Protein AF-A0A8B6EF47-F1 (afdb_monomer_lite)

Organism: Mytilus galloprovincialis (NCBI:txid29158)

Structure (mmCIF, N/CA/C/O backbone):
data_AF-A0A8B6EF47-F1
#
_entry.id   AF-A0A8B6EF47-F1
#
loop_
_atom_site.group_PDB
_atom_site.id
_atom_site.type_symbol
_atom_site.label_atom_id
_atom_site.label_alt_id
_atom_site.label_comp_id
_atom_site.label_asym_id
_atom_site.label_entity_id
_atom_site.label_seq_id
_atom_site.pdbx_PDB_ins_code
_atom_site.Cartn_x
_atom_site.Cartn_y
_atom_site.Cartn_z
_atom_site.occupancy
_atom_site.B_iso_or_equiv
_atom_site.auth_seq_id
_atom_site.auth_comp_id
_atom_site.auth_asym_id
_atom_site.auth_atom_id
_atom_site.pdbx_PDB_model_num
ATOM 1 N N . MET A 1 1 ? -10.667 -0.499 -63.579 1.00 58.28 1 MET A N 1
ATOM 2 C CA . MET A 1 1 ? -10.851 0.670 -62.681 1.00 58.28 1 MET A CA 1
ATOM 3 C C . MET A 1 1 ? -11.687 0.378 -61.430 1.00 58.28 1 MET A C 1
ATOM 5 O O . MET A 1 1 ? -11.423 1.005 -60.415 1.00 58.28 1 MET A O 1
ATOM 9 N N . ASN A 1 2 ? -12.623 -0.583 -61.436 1.00 59.12 2 ASN A N 1
ATOM 10 C CA . ASN A 1 2 ? -13.471 -0.860 -60.260 1.00 59.12 2 ASN A CA 1
ATOM 11 C C . ASN A 1 2 ? -12.765 -1.626 -59.128 1.00 59.12 2 ASN A C 1
ATOM 13 O O . ASN A 1 2 ? -12.944 -1.279 -57.970 1.00 59.12 2 ASN A O 1
ATOM 17 N N . GLN A 1 3 ? -11.895 -2.588 -59.450 1.00 54.12 3 GLN A N 1
ATOM 18 C CA . GLN A 1 3 ? -11.183 -3.403 -58.452 1.00 54.12 3 GLN A CA 1
ATOM 19 C C . GLN A 1 3 ? -10.301 -2.561 -57.510 1.00 54.12 3 GLN A C 1
ATOM 21 O O . GLN A 1 3 ? -10.392 -2.674 -56.294 1.00 54.12 3 GLN A O 1
ATOM 26 N N . VAL A 1 4 ? -9.535 -1.606 -58.052 1.00 60.84 4 VAL A N 1
ATOM 27 C CA . VAL A 1 4 ? -8.685 -0.691 -57.261 1.00 60.84 4 VAL A CA 1
ATOM 28 C C . VAL A 1 4 ? -9.509 0.196 -56.313 1.00 60.84 4 VAL A C 1
ATOM 30 O O . VAL A 1 4 ? -9.025 0.581 -55.254 1.00 60.84 4 VAL A O 1
ATOM 33 N N . ARG A 1 5 ? -10.760 0.520 -56.664 1.00 62.00 5 ARG A N 1
ATOM 34 C CA . ARG A 1 5 ? -11.654 1.342 -55.833 1.00 62.00 5 ARG A CA 1
ATOM 35 C C . ARG A 1 5 ? -12.260 0.539 -54.676 1.00 62.00 5 ARG A C 1
ATOM 37 O O . ARG A 1 5 ? -12.404 1.093 -53.594 1.00 62.00 5 ARG A O 1
ATOM 44 N N . VAL A 1 6 ? -12.537 -0.749 -54.895 1.00 61.66 6 VAL A N 1
ATOM 45 C CA . VAL A 1 6 ? -13.037 -1.690 -53.875 1.00 61.66 6 VAL A CA 1
ATOM 46 C C . VAL A 1 6 ? -11.946 -2.008 -52.851 1.00 61.66 6 VAL A C 1
ATOM 48 O O . VAL A 1 6 ? -12.174 -1.815 -51.661 1.00 61.66 6 VAL A O 1
ATOM 51 N N . TYR A 1 7 ? -10.722 -2.335 -53.289 1.00 61.25 7 TYR A N 1
ATOM 52 C CA . TYR A 1 7 ? -9.601 -2.578 -52.366 1.00 61.25 7 TYR A CA 1
ATOM 53 C C . TYR A 1 7 ? -9.265 -1.357 -51.500 1.00 61.25 7 TYR A C 1
ATOM 55 O O . TYR A 1 7 ? -8.892 -1.502 -50.341 1.00 61.25 7 TYR A O 1
ATOM 63 N N . ARG A 1 8 ? -9.435 -0.138 -52.031 1.00 67.12 8 ARG A N 1
ATOM 64 C CA . ARG A 1 8 ? -9.245 1.105 -51.264 1.00 67.12 8 ARG A CA 1
ATOM 65 C C . ARG A 1 8 ? -10.337 1.331 -50.222 1.00 67.12 8 ARG A C 1
ATOM 67 O O . ARG A 1 8 ? -10.039 1.919 -49.194 1.00 67.12 8 ARG A O 1
ATOM 74 N N . PHE A 1 9 ? -11.563 0.875 -50.472 1.00 65.25 9 PHE A N 1
ATOM 75 C CA . PHE A 1 9 ? -12.676 0.988 -49.529 1.00 65.25 9 PHE A CA 1
ATOM 76 C C . PHE A 1 9 ? -12.580 -0.068 -48.420 1.00 65.25 9 PHE A C 1
ATOM 78 O O . PHE A 1 9 ? -12.726 0.263 -47.248 1.00 65.25 9 PHE A O 1
ATOM 85 N N . GLU A 1 10 ? -12.247 -1.314 -48.766 1.00 69.25 10 GLU A N 1
ATOM 86 C CA . GLU A 1 10 ? -12.076 -2.394 -47.785 1.00 69.25 10 GLU A CA 1
ATOM 87 C C . GLU A 1 10 ? -10.856 -2.185 -46.886 1.00 69.25 10 GLU A C 1
ATOM 89 O O . GLU A 1 10 ? -10.949 -2.376 -45.675 1.00 69.25 10 GLU A O 1
ATOM 94 N N . LEU A 1 11 ? -9.741 -1.689 -47.438 1.00 67.38 11 LEU A N 1
ATOM 95 C CA . LEU A 1 11 ? -8.577 -1.309 -46.637 1.00 67.38 11 LEU A CA 1
ATOM 96 C C . LEU A 1 11 ? -8.917 -0.174 -45.654 1.00 67.38 11 LEU A C 1
ATOM 98 O O . LEU A 1 11 ? -8.439 -0.177 -44.523 1.00 67.38 11 LEU A O 1
ATOM 102 N N . PHE A 1 12 ? -9.774 0.772 -46.051 1.00 72.00 12 PHE A N 1
ATOM 103 C CA . PHE A 1 12 ? -10.209 1.878 -45.192 1.00 72.00 12 PHE A CA 1
ATOM 104 C C . PHE A 1 12 ? -11.129 1.404 -44.055 1.00 72.00 12 PHE A C 1
ATOM 106 O O . PHE A 1 12 ? -10.955 1.828 -42.916 1.00 72.00 12 PHE A O 1
ATOM 113 N N . ILE A 1 13 ? -12.057 0.479 -44.338 1.00 74.31 13 ILE A N 1
ATOM 114 C CA . ILE A 1 13 ? -12.919 -0.174 -43.334 1.00 74.31 13 ILE A CA 1
ATOM 115 C C . ILE A 1 13 ? -12.071 -0.991 -42.346 1.00 74.31 13 ILE A C 1
ATOM 117 O O . ILE A 1 13 ? -12.286 -0.911 -41.138 1.00 74.31 13 ILE A O 1
ATOM 121 N N . PHE A 1 14 ? -11.071 -1.731 -42.837 1.00 72.19 14 PHE A N 1
ATOM 122 C CA . PHE A 1 14 ? -10.171 -2.523 -41.996 1.00 72.19 14 PHE A CA 1
ATOM 123 C C . PHE A 1 14 ? -9.320 -1.629 -41.076 1.00 72.19 14 PHE A C 1
ATOM 125 O O . PHE A 1 14 ? -9.250 -1.875 -39.873 1.00 72.19 14 PHE A O 1
ATOM 132 N N . ILE A 1 15 ? -8.758 -0.530 -41.594 1.00 69.50 15 ILE A N 1
ATOM 133 C CA . ILE A 1 15 ? -8.001 0.447 -40.790 1.00 69.50 15 ILE A CA 1
ATOM 134 C C . ILE A 1 15 ? -8.900 1.145 -39.752 1.00 69.50 15 ILE A C 1
ATOM 136 O O . ILE A 1 15 ? -8.491 1.285 -38.600 1.00 69.50 15 ILE A O 1
ATOM 140 N N . LEU A 1 16 ? -10.137 1.515 -40.108 1.00 68.94 16 LEU A N 1
ATOM 141 C CA . LEU A 1 16 ? -11.116 2.068 -39.159 1.00 68.94 16 LEU A CA 1
ATOM 142 C C . LEU A 1 16 ? -11.488 1.064 -38.057 1.00 68.94 16 LEU A C 1
ATOM 144 O O . LEU A 1 16 ? -11.603 1.452 -36.897 1.00 68.94 16 LEU A O 1
ATOM 148 N N . SER A 1 17 ? -11.619 -0.225 -38.389 1.00 66.75 17 SER A N 1
ATOM 149 C CA . SER A 1 17 ? -11.928 -1.274 -37.405 1.00 66.75 17 SER A CA 1
ATOM 150 C C . SER A 1 17 ? -10.793 -1.515 -36.403 1.00 66.75 17 SER A C 1
ATOM 152 O O . SER A 1 17 ? -11.060 -1.769 -35.232 1.00 66.75 17 SER A O 1
ATOM 154 N N . LEU A 1 18 ? -9.533 -1.356 -36.825 1.00 63.66 18 LEU A N 1
ATOM 155 C CA . LEU A 1 18 ? -8.364 -1.454 -35.944 1.00 63.66 18 LEU A CA 1
ATOM 156 C C . LEU A 1 18 ? -8.231 -0.244 -35.005 1.00 63.66 18 LEU A C 1
ATOM 158 O O . LEU A 1 18 ? -7.679 -0.374 -33.916 1.00 63.66 18 LEU A O 1
ATOM 162 N N . TRP A 1 19 ? -8.757 0.919 -35.397 1.00 58.53 19 TRP A N 1
ATOM 163 C CA . TRP A 1 19 ? -8.726 2.147 -34.594 1.00 58.53 19 TRP A CA 1
ATOM 164 C C . TRP A 1 19 ? -9.715 2.139 -33.421 1.00 58.53 19 TRP A C 1
ATOM 166 O O . TRP A 1 19 ? -9.454 2.761 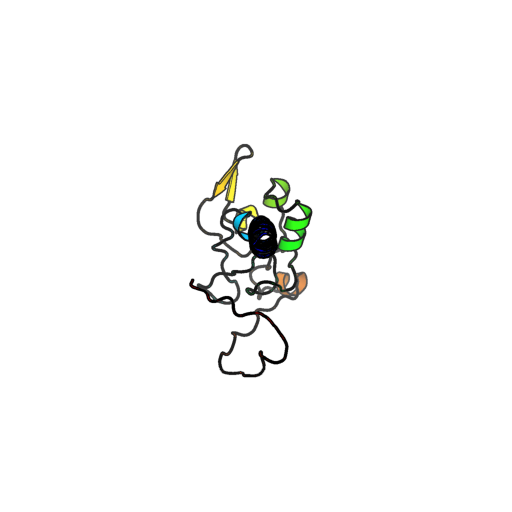-32.397 1.00 58.53 19 TRP A O 1
ATOM 176 N N . ILE A 1 20 ? -10.824 1.403 -33.533 1.00 58.03 20 ILE A N 1
ATOM 177 C CA . ILE A 1 20 ? -11.860 1.347 -32.487 1.00 58.03 20 ILE A CA 1
ATOM 178 C C . ILE A 1 20 ? -11.398 0.529 -31.264 1.00 58.03 20 ILE A C 1
ATOM 180 O O . ILE A 1 20 ? -11.906 0.724 -30.166 1.00 58.03 20 ILE A O 1
ATOM 184 N N . VAL A 1 21 ? -10.395 -0.348 -31.405 1.00 55.59 21 VAL A N 1
ATOM 185 C CA . VAL A 1 21 ? -9.994 -1.291 -30.340 1.00 55.59 21 VAL A CA 1
ATOM 186 C C . VAL A 1 21 ? -8.937 -0.736 -29.373 1.00 55.59 21 VAL A C 1
ATOM 188 O O . VAL A 1 21 ? -8.469 -1.457 -28.493 1.00 55.59 21 VAL A O 1
ATOM 191 N N . SER A 1 22 ? -8.557 0.543 -29.468 1.00 57.03 22 SER A N 1
ATOM 192 C CA . SER A 1 22 ? -7.668 1.172 -28.480 1.00 57.03 22 SER A CA 1
ATOM 193 C C . SER A 1 22 ? -8.428 1.625 -27.225 1.00 57.03 22 SER A C 1
ATOM 195 O O . SER A 1 22 ? -8.290 2.764 -26.778 1.00 57.03 22 SER A O 1
ATOM 197 N N . GLU A 1 23 ? -9.241 0.751 -26.633 1.00 51.81 23 GLU A N 1
ATOM 198 C CA . GLU A 1 23 ? -9.768 0.978 -25.288 1.00 51.81 23 GLU A CA 1
ATOM 199 C C . GLU A 1 23 ? -8.656 0.680 -24.276 1.00 51.81 23 GLU A C 1
ATOM 201 O O . GLU A 1 23 ? -8.420 -0.449 -23.845 1.00 51.81 23 GLU A O 1
ATOM 206 N N . CYS A 1 24 ? -7.895 1.719 -23.939 1.00 54.91 24 CYS A N 1
ATOM 207 C CA . CYS A 1 24 ? -6.859 1.649 -22.920 1.00 54.91 24 CYS A CA 1
ATOM 208 C C . CYS A 1 24 ? -7.513 1.349 -21.561 1.00 54.91 24 CYS A C 1
ATOM 210 O O . CYS A 1 24 ? -8.234 2.183 -21.011 1.00 54.91 24 CYS A O 1
ATOM 212 N N . PHE A 1 25 ? -7.273 0.156 -21.008 1.00 56.56 25 PHE A N 1
ATOM 213 C CA . PHE A 1 25 ? -7.739 -0.199 -19.668 1.00 56.56 25 PHE A CA 1
ATOM 214 C C . PHE A 1 25 ? -7.240 0.843 -18.651 1.00 56.56 25 PHE A C 1
ATOM 216 O O . PHE A 1 25 ? -6.029 1.078 -18.573 1.00 56.56 25 PHE A O 1
ATOM 223 N N . PRO A 1 26 ? -8.128 1.448 -17.835 1.00 57.16 26 PRO A N 1
ATOM 224 C CA . PRO A 1 26 ? -7.715 2.435 -16.849 1.00 57.16 26 PRO A CA 1
ATOM 225 C C . PRO A 1 26 ? -6.645 1.853 -15.926 1.00 57.16 26 PRO A C 1
ATOM 227 O O . PRO A 1 26 ? -6.812 0.764 -15.369 1.00 57.16 26 PRO A O 1
ATOM 230 N N . ASN A 1 27 ? -5.542 2.582 -15.769 1.00 75.19 27 ASN A N 1
ATOM 231 C CA . ASN A 1 27 ? -4.411 2.154 -14.957 1.00 75.19 27 ASN A CA 1
ATOM 232 C C . ASN A 1 27 ? -4.875 1.915 -13.509 1.00 75.19 27 ASN A C 1
ATOM 234 O O . ASN A 1 27 ? -5.521 2.775 -12.924 1.00 75.19 27 ASN A O 1
ATOM 238 N N . PHE A 1 28 ? -4.531 0.773 -12.908 1.00 83.38 28 PHE A N 1
ATOM 239 C CA . PHE A 1 28 ? -4.929 0.407 -11.538 1.00 83.38 28 PHE A CA 1
ATOM 240 C C . PHE A 1 28 ? -4.744 1.565 -10.535 1.00 83.38 28 PHE A C 1
ATOM 242 O O . PHE A 1 28 ? -5.662 1.895 -9.790 1.00 83.38 28 PHE A O 1
ATOM 249 N N . LYS A 1 29 ? -3.597 2.257 -10.597 1.00 86.12 29 LYS A N 1
ATOM 250 C CA . LYS A 1 29 ? -3.280 3.393 -9.717 1.00 86.12 29 LYS A CA 1
ATOM 251 C C . LYS A 1 29 ? -4.154 4.635 -9.929 1.00 86.12 29 LYS A C 1
ATOM 253 O O . LYS A 1 29 ? -4.315 5.402 -8.995 1.00 86.12 29 LYS A O 1
ATOM 258 N N . SER A 1 30 ? -4.727 4.843 -11.121 1.00 88.69 30 SER A N 1
ATOM 259 C CA . SER A 1 30 ? -5.586 6.010 -11.396 1.00 88.69 30 SER A CA 1
ATOM 260 C C . SER A 1 30 ? -6.989 5.864 -10.810 1.00 88.69 30 SER A C 1
ATOM 262 O O . SER A 1 30 ? -7.742 6.829 -10.783 1.00 88.69 30 SER A O 1
ATOM 264 N N . ARG A 1 31 ? -7.354 4.656 -10.368 1.00 91.69 31 ARG A N 1
ATOM 265 C CA . ARG A 1 31 ? -8.610 4.382 -9.658 1.00 91.69 31 ARG A CA 1
ATOM 266 C C . ARG A 1 31 ? -8.472 4.508 -8.142 1.00 91.69 31 ARG A C 1
ATOM 268 O O . ARG A 1 31 ? -9.451 4.312 -7.427 1.00 91.69 31 ARG A O 1
ATOM 275 N N . LEU A 1 32 ? -7.261 4.784 -7.662 1.00 94.31 32 LEU A N 1
ATOM 276 C CA . LEU A 1 32 ? -6.953 4.931 -6.251 1.00 94.31 32 LEU A CA 1
ATOM 277 C C . LEU A 1 32 ? -6.694 6.409 -5.944 1.00 94.31 32 LEU A C 1
ATOM 279 O O . LEU A 1 32 ? -5.897 7.039 -6.645 1.00 94.31 32 LEU A O 1
ATOM 283 N N . PRO A 1 33 ? -7.309 6.969 -4.894 1.00 94.50 33 PRO A N 1
ATOM 284 C CA . PRO A 1 33 ? -6.911 8.278 -4.391 1.00 94.50 33 PRO A CA 1
ATOM 285 C C . PRO A 1 33 ? -5.431 8.250 -3.981 1.00 94.50 33 PRO A C 1
ATOM 287 O O . PRO A 1 33 ? -4.983 7.311 -3.325 1.00 94.50 33 PRO A O 1
ATOM 290 N N . ASN A 1 34 ? -4.665 9.258 -4.409 1.00 94.19 34 ASN A N 1
ATOM 291 C CA . ASN A 1 34 ? -3.216 9.376 -4.186 1.00 94.19 34 ASN A CA 1
ATOM 292 C C . ASN A 1 34 ? -2.355 8.172 -4.648 1.00 94.19 34 ASN A C 1
ATOM 294 O O . ASN A 1 34 ? -1.194 8.042 -4.252 1.00 94.19 34 ASN A O 1
ATOM 298 N N . GLY A 1 35 ? -2.884 7.291 -5.507 1.00 91.25 35 GLY A N 1
ATOM 299 C CA . GLY A 1 35 ? -2.215 6.050 -5.919 1.00 91.25 35 GLY A CA 1
ATOM 300 C C . GLY A 1 35 ? -0.936 6.225 -6.752 1.00 91.25 35 GLY A C 1
ATOM 301 O O . GLY A 1 35 ? -0.237 5.250 -7.026 1.00 91.25 35 GLY A O 1
ATOM 302 N N . ASP A 1 36 ? -0.620 7.439 -7.203 1.00 90.38 36 ASP A N 1
ATOM 303 C CA . ASP A 1 36 ? 0.531 7.757 -8.050 1.00 90.38 36 ASP A CA 1
ATOM 304 C C . ASP A 1 36 ? 1.809 8.117 -7.275 1.00 90.38 36 ASP A C 1
ATOM 306 O O . ASP A 1 36 ? 2.884 8.119 -7.879 1.00 90.38 36 ASP A O 1
ATOM 310 N N . LYS A 1 37 ? 1.707 8.370 -5.963 1.00 92.50 37 LYS A N 1
ATOM 311 C CA . LYS A 1 37 ? 2.807 8.848 -5.099 1.00 92.50 37 LYS A CA 1
ATOM 312 C C . LYS A 1 37 ? 3.098 7.927 -3.912 1.00 92.50 37 LYS A C 1
ATOM 314 O O . LYS A 1 37 ? 3.550 8.384 -2.867 1.00 92.50 37 LYS A O 1
ATOM 319 N N . ILE A 1 38 ? 2.816 6.635 -4.060 1.00 95.94 38 ILE A N 1
ATOM 320 C CA . ILE A 1 38 ? 3.022 5.639 -3.002 1.00 95.94 38 ILE A CA 1
ATOM 321 C C . ILE A 1 38 ? 4.515 5.553 -2.664 1.00 95.94 38 ILE A C 1
ATOM 323 O O . ILE A 1 38 ? 5.306 5.288 -3.575 1.00 95.94 38 ILE A O 1
ATOM 327 N N . PRO A 1 39 ? 4.925 5.770 -1.404 1.00 96.38 39 PRO A N 1
ATOM 328 C CA . PRO A 1 39 ? 6.324 5.672 -1.015 1.00 96.38 39 PRO A CA 1
ATOM 329 C C . PRO A 1 39 ? 6.842 4.242 -1.197 1.00 96.38 39 PRO A C 1
ATOM 331 O O . PRO A 1 39 ? 6.118 3.263 -1.026 1.00 96.38 39 PRO A O 1
ATOM 334 N N . ASN A 1 40 ? 8.113 4.118 -1.569 1.00 95.50 40 ASN A N 1
ATOM 335 C CA . ASN A 1 40 ? 8.803 2.839 -1.634 1.00 95.50 40 ASN A CA 1
ATOM 336 C C . ASN A 1 40 ? 9.390 2.501 -0.247 1.00 95.50 40 ASN A C 1
ATOM 338 O O . ASN A 1 40 ? 10.339 3.171 0.171 1.00 95.50 40 ASN A O 1
ATOM 342 N N . PRO A 1 41 ? 8.906 1.449 0.441 1.00 95.31 41 PRO A N 1
ATOM 343 C CA . PRO A 1 41 ? 9.380 1.096 1.783 1.00 95.31 41 PRO A CA 1
ATOM 344 C C . PRO A 1 41 ? 10.817 0.551 1.800 1.00 95.31 41 PRO A C 1
ATOM 346 O O . PRO A 1 41 ? 11.444 0.448 2.852 1.00 95.31 41 PRO A O 1
ATOM 349 N N . CYS A 1 42 ? 11.355 0.192 0.634 1.00 93.38 42 CYS A N 1
ATOM 350 C CA . CYS A 1 42 ? 12.683 -0.394 0.479 1.00 93.38 42 CYS A CA 1
ATOM 351 C C . CYS A 1 42 ? 13.755 0.616 0.074 1.00 93.38 42 CYS A C 1
ATOM 353 O O . CYS A 1 42 ? 14.938 0.382 0.317 1.00 93.38 42 CYS A O 1
ATOM 355 N N . VAL A 1 43 ? 13.360 1.716 -0.570 1.00 91.38 43 VAL A N 1
ATOM 356 C CA . VAL A 1 43 ? 14.284 2.745 -1.053 1.00 91.38 43 VAL A CA 1
ATOM 357 C C . VAL A 1 43 ? 13.713 4.123 -0.709 1.00 91.38 43 VAL A C 1
ATOM 359 O O . VAL A 1 43 ? 12.844 4.619 -1.433 1.00 91.38 43 VAL A O 1
ATOM 362 N N . PRO A 1 44 ? 14.191 4.757 0.378 1.00 90.19 44 PRO A N 1
ATOM 363 C CA . PRO A 1 44 ? 13.720 6.072 0.794 1.00 90.19 44 PRO A CA 1
ATOM 364 C C . PRO A 1 44 ? 13.786 7.102 -0.339 1.00 90.19 44 PRO A C 1
ATOM 366 O O . PRO A 1 44 ? 14.773 7.182 -1.070 1.00 90.19 44 PRO A O 1
ATOM 369 N N . GLY A 1 45 ? 12.722 7.892 -0.488 1.00 90.56 45 GLY A N 1
ATOM 370 C CA . GLY A 1 45 ? 12.609 8.919 -1.528 1.00 90.56 45 GLY A CA 1
ATOM 371 C C . GLY A 1 45 ? 12.185 8.409 -2.911 1.00 90.56 45 GLY A C 1
ATOM 372 O O . GLY A 1 45 ? 11.983 9.226 -3.806 1.00 90.56 45 GLY A O 1
ATOM 373 N N . GLN A 1 46 ? 12.009 7.097 -3.105 1.00 93.06 46 GLN A N 1
ATOM 374 C CA . GLN A 1 46 ? 11.458 6.543 -4.347 1.00 93.06 46 GLN A CA 1
ATOM 375 C C . GLN A 1 46 ? 9.957 6.260 -4.248 1.00 93.06 46 GLN A C 1
ATOM 377 O O . GLN A 1 46 ? 9.405 6.092 -3.162 1.00 93.06 46 GLN A O 1
ATOM 382 N N . ILE A 1 47 ? 9.305 6.178 -5.411 1.00 92.50 47 ILE A N 1
ATOM 383 C CA . ILE A 1 47 ? 7.881 5.857 -5.551 1.00 92.50 47 ILE A CA 1
ATOM 384 C C . ILE A 1 47 ? 7.720 4.398 -5.983 1.00 92.50 47 ILE A C 1
ATOM 386 O O . ILE A 1 47 ? 8.439 3.903 -6.854 1.00 92.50 47 ILE A O 1
ATOM 390 N N . TRP A 1 48 ? 6.730 3.715 -5.419 1.00 93.12 48 TRP A N 1
ATOM 391 C CA . TRP A 1 48 ? 6.324 2.381 -5.836 1.00 93.12 48 TRP A CA 1
ATOM 392 C C . TRP A 1 48 ? 5.328 2.449 -7.002 1.00 93.12 48 TRP A C 1
ATOM 394 O O . TRP A 1 48 ? 4.127 2.658 -6.835 1.00 93.12 48 TRP A O 1
ATOM 404 N N . HIS A 1 49 ? 5.818 2.288 -8.231 1.00 88.94 49 HIS A N 1
ATOM 405 C CA . HIS A 1 49 ? 5.015 2.540 -9.438 1.00 88.94 49 HIS A CA 1
ATOM 406 C C . HIS A 1 49 ? 3.950 1.479 -9.762 1.00 88.94 49 HIS A C 1
ATOM 408 O O . HIS A 1 49 ? 3.082 1.724 -10.616 1.00 88.94 49 HIS A O 1
ATOM 414 N N . ALA A 1 50 ? 4.024 0.315 -9.116 1.00 89.88 50 ALA A N 1
ATOM 415 C CA . ALA A 1 50 ? 3.137 -0.826 -9.312 1.00 89.88 50 ALA A CA 1
ATOM 416 C C . ALA A 1 50 ? 2.397 -1.186 -8.012 1.00 89.88 50 ALA A C 1
ATOM 418 O O . ALA A 1 50 ? 2.523 -2.292 -7.494 1.00 89.88 50 ALA A O 1
ATOM 419 N N . ILE A 1 51 ? 1.624 -0.237 -7.472 1.00 93.12 51 ILE A N 1
ATOM 420 C CA . ILE A 1 51 ? 0.714 -0.504 -6.347 1.00 93.12 51 ILE A CA 1
ATOM 421 C C . ILE A 1 51 ? -0.213 -1.690 -6.665 1.00 93.12 51 ILE A C 1
ATOM 423 O O . ILE A 1 51 ? -0.668 -1.849 -7.800 1.00 93.12 51 ILE A O 1
ATOM 427 N N . GLY A 1 52 ? -0.468 -2.530 -5.660 1.00 94.31 52 GLY A N 1
ATOM 428 C CA . GLY A 1 52 ? -1.192 -3.793 -5.818 1.00 94.31 52 GLY A CA 1
ATOM 429 C C . GLY A 1 52 ? -0.310 -4.986 -6.204 1.00 94.31 52 GLY A C 1
ATOM 430 O O . GLY A 1 52 ? -0.842 -6.065 -6.464 1.00 94.31 52 GLY A O 1
ATOM 431 N N . HIS A 1 53 ? 1.014 -4.814 -6.247 1.00 93.81 53 HIS A N 1
ATOM 432 C CA . HIS A 1 53 ? 1.985 -5.858 -6.575 1.00 93.81 53 HIS A CA 1
ATOM 433 C C . HIS A 1 53 ? 3.148 -5.907 -5.577 1.00 93.81 53 HIS A C 1
ATOM 435 O O . HIS A 1 53 ? 3.514 -4.888 -4.994 1.00 93.81 53 HIS A O 1
ATOM 441 N N . TRP A 1 54 ? 3.765 -7.085 -5.433 1.00 92.69 54 TRP A N 1
ATOM 442 C CA . TRP A 1 54 ? 4.923 -7.307 -4.549 1.00 92.69 54 TRP A CA 1
ATOM 443 C C . TRP A 1 54 ? 6.228 -6.679 -5.044 1.00 92.69 54 TRP A C 1
ATOM 445 O O . TRP A 1 54 ? 7.181 -6.564 -4.281 1.00 92.69 54 TRP A O 1
ATOM 455 N N . HIS A 1 55 ? 6.298 -6.264 -6.308 1.00 90.25 55 HIS A N 1
ATOM 456 C CA . HIS A 1 55 ? 7.471 -5.602 -6.871 1.00 90.25 55 HIS A CA 1
ATOM 457 C C . HIS A 1 55 ? 7.088 -4.213 -7.394 1.00 90.25 55 HIS A C 1
ATOM 459 O O . HIS A 1 55 ? 5.998 -4.066 -7.949 1.00 90.25 55 HIS A O 1
ATOM 465 N N . PRO A 1 56 ? 7.985 -3.207 -7.354 1.00 86.31 56 PRO A N 1
ATOM 466 C CA . PRO A 1 56 ? 7.712 -1.878 -7.916 1.00 86.31 56 PRO A CA 1
ATOM 467 C C . PRO A 1 56 ? 7.552 -1.871 -9.449 1.00 86.31 56 PRO A C 1
ATOM 469 O O . PRO A 1 56 ? 7.247 -0.833 -10.038 1.00 86.31 56 PRO A O 1
ATOM 472 N N . VAL A 1 57 ? 7.746 -3.024 -10.102 1.00 81.44 57 VAL A N 1
ATOM 473 C CA . VAL A 1 57 ? 7.618 -3.217 -11.551 1.00 81.44 57 VAL A CA 1
ATOM 474 C C . VAL A 1 57 ? 6.283 -3.896 -11.852 1.00 81.44 57 VAL A C 1
ATOM 476 O O . VAL A 1 57 ? 5.870 -4.838 -11.172 1.00 81.44 57 VAL A O 1
ATOM 479 N N . ARG A 1 58 ? 5.607 -3.401 -12.893 1.00 75.81 58 ARG A N 1
ATOM 480 C CA . ARG A 1 58 ? 4.306 -3.903 -13.356 1.00 75.81 58 ARG A CA 1
ATOM 481 C C . ARG A 1 58 ? 4.396 -5.361 -13.811 1.00 75.81 58 ARG A C 1
ATOM 483 O O . ARG A 1 58 ? 5.447 -5.818 -14.239 1.00 75.81 58 ARG A O 1
ATOM 490 N N . GLY A 1 59 ? 3.263 -6.062 -13.774 1.00 75.31 59 GLY A N 1
ATOM 491 C CA . GLY A 1 59 ? 3.155 -7.431 -14.298 1.00 75.31 59 GLY A CA 1
ATOM 492 C C . GLY A 1 59 ? 3.708 -8.515 -13.372 1.00 75.31 59 GLY A C 1
ATOM 493 O O . GLY A 1 59 ? 3.771 -9.672 -13.769 1.00 75.31 59 GLY A O 1
ATOM 494 N N . THR A 1 60 ? 4.084 -8.158 -12.144 1.00 81.75 60 THR A N 1
ATOM 495 C CA . THR A 1 60 ? 4.481 -9.116 -11.108 1.00 81.75 60 THR A CA 1
ATOM 496 C C . THR A 1 60 ? 3.265 -9.646 -10.344 1.00 81.75 60 THR A C 1
ATOM 498 O O . THR A 1 60 ? 2.124 -9.245 -10.597 1.00 81.75 60 THR A O 1
ATOM 501 N N . GLU A 1 61 ? 3.482 -10.586 -9.428 1.00 91.75 61 GLU A N 1
ATOM 502 C CA . GLU A 1 61 ? 2.418 -11.137 -8.591 1.00 91.75 61 GLU A CA 1
ATOM 503 C C . GLU A 1 61 ? 1.706 -10.038 -7.780 1.00 91.75 61 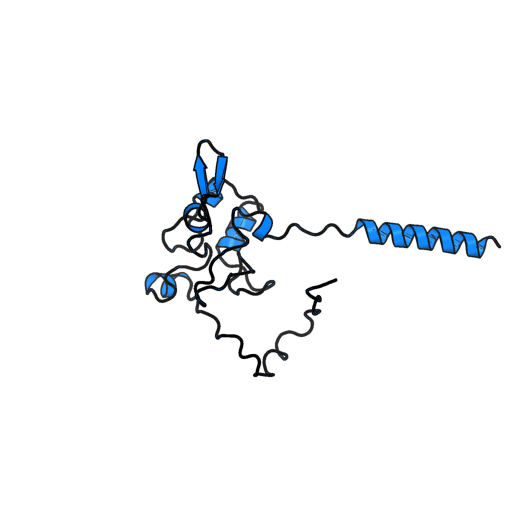GLU A C 1
ATOM 505 O O . GLU A 1 61 ? 2.324 -9.060 -7.343 1.00 91.75 61 GLU A O 1
ATOM 510 N N . ARG A 1 62 ? 0.383 -10.178 -7.617 1.00 93.94 62 ARG A N 1
ATOM 511 C CA . ARG A 1 62 ? -0.415 -9.238 -6.824 1.00 93.94 62 ARG A CA 1
ATOM 512 C C . ARG A 1 62 ? -0.166 -9.461 -5.338 1.00 93.94 62 ARG A C 1
ATOM 514 O O . ARG A 1 62 ? -0.153 -10.601 -4.887 1.00 93.94 62 ARG A O 1
ATOM 521 N N . ASN A 1 63 ? -0.050 -8.372 -4.589 1.00 96.25 63 ASN A N 1
ATOM 522 C CA . ASN A 1 63 ? -0.118 -8.431 -3.133 1.00 96.25 63 ASN A CA 1
ATOM 523 C C . ASN A 1 63 ? -1.579 -8.429 -2.660 1.00 96.25 63 ASN A C 1
ATOM 525 O O . ASN A 1 63 ? -2.509 -8.301 -3.465 1.00 96.25 63 ASN A O 1
ATOM 529 N N . GLN A 1 64 ? -1.778 -8.564 -1.351 1.00 98.25 64 GLN A N 1
ATOM 530 C CA . GLN A 1 64 ? -3.111 -8.672 -0.765 1.00 98.25 64 GLN A CA 1
ATOM 531 C C . GLN A 1 64 ? -3.978 -7.435 -1.063 1.00 98.25 64 GLN A C 1
ATOM 533 O O . GLN A 1 64 ? -5.100 -7.593 -1.532 1.00 98.25 64 GLN A O 1
ATOM 538 N N . PHE A 1 65 ? -3.418 -6.222 -0.997 1.00 98.12 65 PHE A N 1
ATOM 539 C CA . PHE A 1 65 ? -4.090 -4.990 -1.440 1.00 98.12 65 PHE A CA 1
ATOM 540 C C . PHE A 1 65 ? -4.604 -5.058 -2.884 1.00 98.12 65 PHE A C 1
ATOM 542 O O . PHE A 1 65 ? -5.735 -4.672 -3.184 1.00 98.12 65 PHE A O 1
ATOM 549 N N . GLY A 1 66 ? -3.787 -5.573 -3.807 1.00 96.62 66 GLY A N 1
ATOM 550 C CA . GLY A 1 66 ? -4.176 -5.761 -5.203 1.00 96.62 66 GLY A CA 1
ATOM 551 C C . GLY A 1 66 ? -5.321 -6.759 -5.383 1.00 96.62 66 GLY A C 1
ATOM 552 O O . GLY A 1 66 ? -6.180 -6.574 -6.253 1.00 96.62 66 GLY A O 1
ATOM 553 N N . LEU A 1 67 ? -5.340 -7.815 -4.570 1.00 97.50 67 LEU A N 1
ATOM 554 C CA . LEU A 1 67 ? -6.404 -8.819 -4.552 1.00 97.50 67 LEU A CA 1
ATOM 555 C C . LEU A 1 67 ? -7.691 -8.262 -3.940 1.00 97.50 67 LEU A C 1
ATOM 557 O O . LEU A 1 67 ? -8.764 -8.464 -4.508 1.00 97.50 67 LEU A O 1
ATOM 561 N N . ASP A 1 68 ? -7.584 -7.511 -2.850 1.00 98.38 68 ASP A N 1
ATOM 562 C CA . ASP A 1 68 ? -8.708 -6.867 -2.177 1.00 98.38 68 ASP A CA 1
ATOM 563 C C . ASP A 1 68 ? -9.346 -5.790 -3.053 1.00 98.38 68 ASP A C 1
ATOM 565 O O . ASP A 1 68 ? -10.569 -5.753 -3.198 1.00 98.38 68 ASP A O 1
ATOM 569 N N . PHE A 1 69 ? -8.542 -4.995 -3.764 1.00 97.38 69 PHE A N 1
ATOM 570 C CA . PHE A 1 69 ? -9.076 -4.022 -4.714 1.00 97.38 69 PHE A CA 1
ATOM 571 C C . PHE A 1 69 ? -9.793 -4.707 -5.877 1.00 97.38 69 PHE A C 1
ATOM 573 O O . PHE A 1 69 ? -10.857 -4.265 -6.314 1.00 97.38 69 PHE A O 1
ATOM 580 N N . LYS A 1 70 ? -9.250 -5.832 -6.365 1.00 95.56 70 LYS A N 1
ATOM 581 C CA . LYS A 1 70 ? -9.925 -6.661 -7.373 1.00 95.56 70 LYS A CA 1
ATOM 582 C C . LYS A 1 70 ? -11.247 -7.218 -6.834 1.00 95.56 70 LYS A C 1
ATOM 584 O O . LYS A 1 70 ? -12.241 -7.192 -7.556 1.00 95.56 70 LYS A O 1
ATOM 589 N N . LYS A 1 71 ? -11.277 -7.689 -5.585 1.00 97.00 71 LYS A N 1
ATOM 590 C CA . LYS A 1 71 ? -12.485 -8.184 -4.907 1.00 97.00 71 LYS A CA 1
ATOM 591 C C . LYS A 1 71 ? -13.533 -7.081 -4.723 1.00 97.00 71 LYS A C 1
ATOM 593 O O . LYS A 1 71 ? -14.719 -7.353 -4.869 1.00 97.00 71 LYS A O 1
ATOM 598 N N . ALA A 1 72 ? -13.103 -5.840 -4.505 1.00 96.69 72 ALA A N 1
ATOM 599 C CA . ALA A 1 72 ? -13.954 -4.649 -4.474 1.00 96.69 72 ALA A CA 1
ATOM 600 C C . ALA A 1 72 ? -14.415 -4.171 -5.870 1.00 96.69 72 ALA A C 1
ATOM 602 O O . ALA A 1 72 ? -14.964 -3.079 -6.000 1.00 96.69 72 ALA A O 1
ATOM 603 N N . GLY A 1 73 ? -14.177 -4.948 -6.933 1.00 95.06 73 GLY A N 1
ATOM 604 C CA . GLY A 1 73 ? -14.574 -4.590 -8.297 1.00 95.06 73 GLY A CA 1
ATOM 605 C C . GLY A 1 73 ? -13.702 -3.509 -8.939 1.00 95.06 73 GLY A C 1
ATOM 606 O O . GLY A 1 73 ? -14.128 -2.879 -9.903 1.00 95.06 73 GLY A O 1
ATOM 607 N N . LEU A 1 74 ? -12.481 -3.293 -8.432 1.00 94.31 74 LEU A N 1
ATOM 608 C CA . LEU A 1 74 ? -11.579 -2.210 -8.844 1.00 94.31 74 LEU A CA 1
ATOM 609 C C . LEU A 1 74 ? -12.200 -0.818 -8.641 1.00 94.31 74 LEU A C 1
ATOM 611 O O . LEU A 1 74 ? -12.013 0.079 -9.471 1.00 94.31 74 LEU A O 1
ATOM 615 N N . ILE A 1 75 ? -12.958 -0.668 -7.552 1.00 94.25 75 ILE A N 1
ATOM 616 C CA . ILE A 1 75 ? -13.606 0.567 -7.110 1.00 94.25 75 ILE A CA 1
ATOM 617 C C . ILE A 1 75 ? -13.125 0.870 -5.690 1.00 94.25 75 ILE A C 1
ATOM 619 O O . ILE A 1 75 ? -13.094 -0.015 -4.833 1.00 94.25 75 ILE A O 1
ATOM 623 N N . TYR A 1 76 ? -12.757 2.126 -5.427 1.00 96.19 76 TYR A N 1
ATOM 624 C CA . TYR A 1 76 ? -12.371 2.568 -4.087 1.00 96.19 76 TYR A CA 1
ATOM 625 C C . TYR A 1 76 ? -13.625 2.750 -3.221 1.00 96.19 76 TYR A C 1
ATOM 627 O O . TYR A 1 76 ? -14.229 3.818 -3.181 1.00 96.19 76 TYR A O 1
ATOM 635 N N . THR A 1 77 ? -14.078 1.660 -2.604 1.00 97.06 77 THR A N 1
ATOM 636 C CA . THR A 1 77 ? -15.294 1.632 -1.777 1.00 97.06 77 THR A CA 1
ATOM 637 C C . THR A 1 77 ? -15.007 2.021 -0.327 1.00 97.06 77 THR A C 1
ATOM 639 O O . THR A 1 77 ? -13.867 1.965 0.127 1.00 97.06 77 THR A O 1
ATOM 642 N N . VAL A 1 78 ? -16.053 2.355 0.437 1.00 97.62 78 VAL A N 1
ATOM 643 C CA . VAL A 1 78 ? -15.944 2.590 1.891 1.00 97.62 78 VAL A CA 1
ATOM 644 C C . VAL A 1 78 ? -15.408 1.353 2.620 1.00 97.62 78 VAL A C 1
ATOM 646 O O . VAL A 1 78 ? -14.551 1.473 3.487 1.00 97.62 78 VAL A O 1
ATOM 649 N N . ALA A 1 79 ? -15.853 0.154 2.232 1.00 97.88 79 ALA A N 1
ATOM 650 C CA . ALA A 1 79 ? -15.346 -1.088 2.811 1.00 97.88 79 ALA A CA 1
ATOM 651 C C . ALA A 1 79 ? -13.848 -1.279 2.526 1.00 97.88 79 ALA A C 1
ATOM 653 O O . ALA A 1 79 ? -13.092 -1.624 3.426 1.00 97.88 79 ALA A O 1
ATOM 654 N N . PHE A 1 80 ? -13.414 -0.996 1.294 1.00 98.31 80 PHE A N 1
ATOM 655 C CA . PHE A 1 80 ? -12.002 -1.056 0.924 1.00 98.31 80 PHE A CA 1
ATOM 656 C C . PHE A 1 80 ? -11.170 0.013 1.645 1.00 98.31 80 PHE A C 1
ATOM 658 O O . PHE A 1 80 ? -10.052 -0.268 2.049 1.00 98.31 80 PHE A O 1
ATOM 665 N N . HIS A 1 81 ? -11.708 1.217 1.859 1.00 98.25 81 HIS A N 1
ATOM 666 C CA . HIS A 1 81 ? -11.035 2.287 2.601 1.00 98.25 81 HIS A CA 1
ATOM 667 C C . HIS A 1 81 ? -10.662 1.870 4.033 1.00 98.25 81 HIS A C 1
ATOM 669 O O . HIS A 1 81 ? -9.557 2.169 4.473 1.00 98.25 81 HIS A O 1
ATOM 675 N N . TYR A 1 82 ? -11.557 1.169 4.736 1.00 98.38 82 TYR A N 1
ATOM 676 C CA . TYR A 1 82 ? -11.335 0.720 6.118 1.00 98.38 82 TYR A CA 1
ATOM 677 C C . TYR A 1 82 ? -10.632 -0.637 6.238 1.00 98.38 82 TYR A C 1
ATOM 679 O O . TYR A 1 82 ? -10.406 -1.110 7.350 1.00 98.38 82 TYR A O 1
ATOM 687 N N . GLN A 1 83 ? -10.305 -1.288 5.123 1.00 98.56 83 GLN A N 1
ATOM 688 C CA . GLN A 1 83 ? -9.580 -2.550 5.153 1.00 98.56 83 GLN A CA 1
ATOM 689 C C . GLN A 1 83 ? -8.097 -2.299 5.449 1.00 98.56 83 GLN A C 1
ATOM 691 O O . GLN A 1 83 ? -7.503 -1.396 4.872 1.00 98.56 83 GLN A O 1
ATOM 696 N N . ASP A 1 84 ? -7.512 -3.108 6.325 1.00 98.62 84 ASP A N 1
ATOM 697 C CA . ASP A 1 84 ? -6.063 -3.228 6.513 1.00 98.62 84 ASP A CA 1
ATOM 698 C C . ASP A 1 84 ? -5.592 -4.395 5.636 1.00 98.62 84 ASP A C 1
ATOM 700 O O . ASP A 1 84 ? -5.750 -5.566 5.998 1.00 98.62 84 ASP A O 1
ATOM 704 N N . SER A 1 85 ? -5.160 -4.089 4.411 1.00 98.62 85 SER A N 1
ATOM 705 C CA . SER A 1 85 ? -4.892 -5.138 3.416 1.00 98.62 85 SER A CA 1
ATOM 706 C C . SER A 1 85 ? -3.563 -5.842 3.657 1.00 98.62 85 SER A C 1
ATOM 708 O O . SER A 1 85 ? -3.401 -6.994 3.257 1.00 98.62 85 SER A O 1
ATOM 710 N N . ASP A 1 86 ? -2.590 -5.165 4.263 1.00 98.31 86 ASP A N 1
ATOM 711 C CA . ASP A 1 86 ? -1.259 -5.718 4.492 1.00 98.31 86 ASP A CA 1
ATOM 712 C C . ASP A 1 86 ? -1.013 -6.184 5.928 1.00 98.31 86 ASP A C 1
ATOM 714 O O . ASP A 1 86 ? -0.035 -6.900 6.157 1.00 98.31 86 ASP A O 1
ATOM 718 N N . GLY A 1 87 ? -1.946 -5.882 6.833 1.00 98.06 87 GLY A N 1
ATOM 719 C CA . GLY A 1 87 ? -2.025 -6.318 8.221 1.00 98.06 87 GLY A CA 1
ATOM 720 C C . GLY A 1 87 ? -1.047 -5.601 9.148 1.00 98.06 87 GLY A C 1
ATOM 721 O O . GLY A 1 87 ? -0.756 -6.102 10.247 1.00 98.06 87 GLY A O 1
ATOM 722 N N . ASP A 1 88 ? -0.496 -4.457 8.736 1.00 98.19 88 ASP A N 1
ATOM 723 C CA . ASP A 1 88 ? 0.434 -3.677 9.551 1.00 98.19 88 ASP A CA 1
ATOM 724 C C . ASP A 1 88 ? -0.257 -2.903 10.687 1.00 98.19 88 ASP A C 1
ATOM 726 O O . ASP A 1 88 ? 0.398 -2.543 11.673 1.00 98.19 88 ASP A O 1
ATOM 730 N N . GLY A 1 89 ? -1.592 -2.853 10.674 1.00 98.06 89 GLY A N 1
ATOM 731 C CA . GLY A 1 89 ? -2.436 -2.184 11.658 1.00 98.06 89 GLY A CA 1
ATOM 732 C C . GLY A 1 89 ? -2.968 -0.831 11.192 1.00 98.06 89 GLY A C 1
ATOM 733 O O . GLY A 1 89 ? -3.599 -0.146 11.999 1.00 98.06 89 GLY A O 1
ATOM 734 N N . LYS A 1 90 ? -2.712 -0.433 9.943 1.00 98.50 90 LYS A N 1
ATOM 735 C CA . LYS A 1 90 ? -3.266 0.768 9.318 1.00 98.50 90 LYS A CA 1
ATOM 736 C C . LYS A 1 90 ? -4.270 0.388 8.241 1.00 98.50 90 LYS A C 1
ATOM 738 O O . LYS A 1 90 ? -4.149 -0.614 7.553 1.00 98.50 90 LYS A O 1
ATOM 743 N N . THR A 1 91 ? -5.300 1.204 8.095 1.00 98.62 91 THR A N 1
ATOM 744 C CA . THR A 1 91 ? -6.269 1.041 7.011 1.00 98.62 91 THR A CA 1
ATOM 745 C C . THR A 1 91 ? -5.724 1.606 5.702 1.00 98.62 91 THR A C 1
ATOM 747 O O . THR A 1 91 ? -4.997 2.602 5.692 1.00 98.62 91 THR A O 1
ATOM 750 N N . ASN A 1 92 ? -6.189 1.065 4.576 1.00 98.62 92 ASN A N 1
ATOM 751 C CA . ASN A 1 92 ? -5.879 1.563 3.237 1.00 98.62 92 ASN A CA 1
ATOM 752 C C . ASN A 1 92 ? -6.071 3.090 3.130 1.00 98.62 92 ASN A C 1
ATOM 754 O O . ASN A 1 92 ? -5.274 3.782 2.497 1.00 98.62 92 ASN A O 1
ATOM 758 N N . GLY A 1 93 ? -7.126 3.631 3.752 1.00 98.25 93 GLY A N 1
ATOM 759 C CA . GLY A 1 93 ? -7.402 5.066 3.804 1.00 98.25 93 GLY A CA 1
ATOM 760 C C . GLY A 1 93 ? -6.354 5.869 4.570 1.00 98.25 93 GLY A C 1
ATOM 761 O O . GLY A 1 93 ? -5.895 6.901 4.075 1.00 98.25 93 GLY A O 1
ATOM 762 N N . GLU A 1 94 ? -5.932 5.397 5.744 1.00 98.44 94 GLU A N 1
ATOM 763 C CA . GLU A 1 94 ? -4.892 6.056 6.540 1.00 98.44 94 GLU A CA 1
ATOM 764 C C . GLU A 1 94 ? -3.563 6.125 5.789 1.00 98.44 94 GLU A C 1
ATOM 766 O O . GLU A 1 94 ? -2.907 7.173 5.784 1.00 98.44 94 GLU A O 1
ATOM 771 N N . GLU A 1 95 ? -3.199 5.037 5.116 1.00 98.44 95 GLU A N 1
ATOM 772 C CA . GLU A 1 95 ? -1.952 4.901 4.369 1.00 98.44 95 GLU A CA 1
ATOM 773 C C . GLU A 1 95 ? -1.947 5.702 3.073 1.00 98.44 95 GLU A C 1
ATOM 775 O O . GLU A 1 95 ? -0.970 6.383 2.770 1.00 98.44 95 GLU A O 1
ATOM 780 N N . LEU A 1 96 ? -3.061 5.721 2.340 1.00 97.81 96 LEU A N 1
ATOM 781 C CA . LEU A 1 96 ? -3.234 6.576 1.162 1.00 97.81 96 LEU A CA 1
ATOM 782 C C . LEU A 1 96 ? -3.447 8.056 1.524 1.00 97.81 96 LEU A C 1
ATOM 784 O O . LEU A 1 96 ? -3.526 8.903 0.631 1.00 97.81 96 LEU A O 1
ATOM 788 N N . ASN A 1 97 ? -3.512 8.382 2.819 1.00 97.75 97 ASN A N 1
ATOM 789 C CA . ASN A 1 97 ? -3.789 9.715 3.349 1.00 97.75 97 ASN A CA 1
ATOM 790 C C . ASN A 1 97 ? -5.119 10.293 2.838 1.00 97.75 97 ASN A C 1
ATOM 792 O O . ASN A 1 97 ? -5.205 11.424 2.345 1.00 97.75 97 ASN A O 1
ATOM 796 N N . VAL A 1 98 ? -6.161 9.475 2.935 1.00 97.81 98 VAL A N 1
ATOM 797 C CA . VAL A 1 98 ? -7.522 9.778 2.507 1.00 97.81 98 VAL A CA 1
ATOM 798 C C . VAL A 1 98 ? -8.407 9.844 3.736 1.00 97.81 98 VAL A C 1
ATOM 800 O O . VAL A 1 98 ? -8.448 8.907 4.524 1.00 97.81 98 VAL A O 1
ATOM 803 N N . ASN A 1 99 ? -9.144 10.938 3.888 1.00 96.94 99 ASN A N 1
ATOM 804 C CA . ASN A 1 99 ? -10.181 11.075 4.901 1.00 96.94 99 ASN A CA 1
ATOM 805 C C . ASN A 1 99 ? -11.544 10.714 4.291 1.00 96.94 99 ASN A C 1
ATOM 807 O O . ASN A 1 99 ? -11.810 11.043 3.134 1.00 96.94 99 ASN A O 1
ATOM 811 N N . LEU A 1 100 ? -12.395 10.034 5.052 1.00 96.31 100 LEU A N 1
ATOM 812 C CA . LEU A 1 100 ? -13.774 9.742 4.688 1.00 96.31 100 LEU A CA 1
ATOM 813 C C . LEU A 1 100 ? -14.721 10.519 5.609 1.00 96.31 100 LEU A C 1
ATOM 815 O O . LEU A 1 100 ? -14.842 10.202 6.791 1.00 96.31 100 LEU A O 1
ATOM 819 N N . THR A 1 101 ? -15.450 11.480 5.041 1.00 94.62 101 THR A N 1
ATOM 820 C CA . THR A 1 101 ? -16.475 12.256 5.756 1.00 94.62 101 THR A CA 1
ATOM 821 C C . THR A 1 101 ? -17.764 12.226 4.953 1.00 94.62 101 THR A C 1
ATOM 823 O O . THR A 1 101 ? -17.750 12.519 3.761 1.00 94.62 101 THR A O 1
ATOM 826 N N . SER A 1 102 ? -18.888 11.871 5.580 1.00 92.12 102 SER A N 1
ATOM 827 C CA . SER A 1 102 ? -20.211 11.849 4.928 1.00 92.12 102 SER A CA 1
ATOM 828 C C . SER A 1 102 ? -20.235 11.078 3.594 1.00 92.12 102 SER A C 1
ATOM 830 O O . SER A 1 102 ? -20.805 11.544 2.610 1.00 92.12 102 SER A O 1
ATOM 832 N N . ASN A 1 103 ? -19.593 9.902 3.549 1.00 90.06 103 ASN A N 1
ATOM 833 C CA . ASN A 1 103 ? -19.432 9.064 2.347 1.00 90.06 103 ASN A CA 1
ATOM 834 C C . ASN A 1 103 ? -18.668 9.717 1.177 1.00 90.06 103 ASN A C 1
ATOM 836 O O . ASN A 1 103 ? -18.745 9.241 0.045 1.00 90.06 103 ASN A O 1
ATOM 840 N N . GLN A 1 104 ? -17.907 10.779 1.438 1.00 94.81 104 GLN A N 1
ATOM 841 C CA . GLN A 1 104 ? -17.029 11.425 0.468 1.00 94.81 104 GLN A CA 1
ATOM 842 C C . GLN A 1 104 ? -15.563 11.256 0.871 1.00 94.81 104 GLN A C 1
ATOM 844 O O . GLN A 1 104 ? -15.204 11.399 2.041 1.00 94.81 104 GLN A O 1
ATOM 849 N N . PHE A 1 105 ? -14.718 10.954 -0.115 1.00 96.38 105 PHE A N 1
ATOM 850 C CA . PHE A 1 105 ? -13.280 10.793 0.071 1.00 96.38 105 PHE A CA 1
ATOM 851 C C . PHE A 1 105 ? -12.545 12.109 -0.186 1.00 96.38 105 PHE A C 1
ATOM 853 O O . PHE A 1 105 ? -12.695 12.715 -1.247 1.00 96.38 105 PHE A O 1
ATOM 860 N N . PHE A 1 106 ? -11.695 12.505 0.755 1.00 96.44 106 PHE A N 1
ATOM 861 C CA . PHE A 1 106 ? -10.879 13.712 0.696 1.00 96.44 106 PHE A CA 1
ATOM 862 C C . PHE A 1 106 ? -9.400 13.334 0.749 1.00 96.44 106 PHE A C 1
ATOM 864 O O . PHE A 1 106 ? -8.937 12.732 1.715 1.00 96.44 106 PHE A O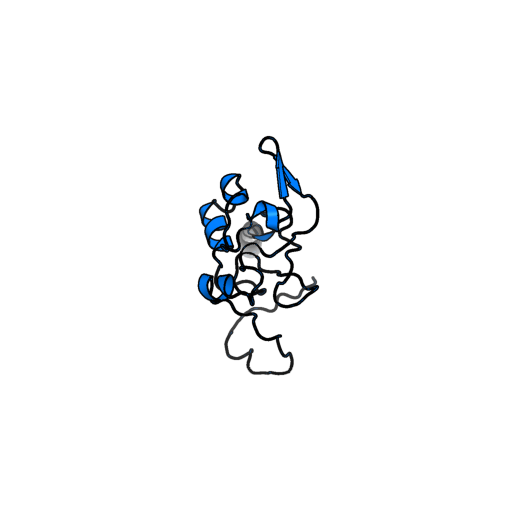 1
ATOM 871 N N . MET A 1 107 ? -8.648 13.675 -0.297 1.00 95.75 107 MET A N 1
ATOM 872 C CA . MET A 1 107 ? -7.197 13.470 -0.352 1.00 95.75 107 MET A CA 1
ATOM 873 C C . MET A 1 107 ? -6.504 14.558 0.479 1.00 95.75 107 MET A C 1
ATOM 875 O O . MET A 1 107 ? -6.585 15.735 0.138 1.00 95.75 107 MET A O 1
ATOM 879 N N . MET A 1 108 ? -5.834 14.177 1.570 1.00 94.31 108 MET A N 1
ATOM 880 C CA . MET A 1 108 ? -5.286 15.118 2.565 1.00 94.31 108 MET A CA 1
ATOM 881 C C . MET A 1 108 ? -3.811 15.484 2.325 1.00 94.31 108 MET A C 1
ATOM 883 O O . MET A 1 108 ? -3.229 16.267 3.074 1.00 94.31 108 MET A O 1
ATOM 887 N N . GLY A 1 109 ? -3.180 14.900 1.306 1.00 94.12 109 GLY A N 1
ATOM 888 C CA . GLY A 1 109 ? -1.765 15.081 0.987 1.00 94.12 109 GLY A CA 1
ATOM 889 C C . GLY A 1 109 ? -1.188 13.847 0.302 1.00 94.12 109 GLY A C 1
ATOM 890 O O . GLY A 1 109 ? -1.926 13.054 -0.273 1.00 94.12 109 GLY A O 1
ATOM 891 N N . ASN A 1 110 ? 0.131 13.669 0.384 1.00 96.00 110 ASN A N 1
ATOM 892 C CA . ASN A 1 110 ? 0.785 12.465 -0.134 1.00 96.00 110 ASN A CA 1
ATOM 893 C C . ASN A 1 110 ? 0.451 11.233 0.733 1.00 96.00 110 ASN A C 1
ATOM 895 O O . ASN A 1 110 ? 0.190 11.408 1.930 1.00 96.00 110 ASN A O 1
ATOM 899 N N . PRO A 1 111 ? 0.497 10.013 0.165 1.00 97.25 111 PRO A N 1
ATOM 900 C CA . PRO A 1 111 ? 0.409 8.770 0.928 1.00 97.25 111 PRO A CA 1
ATOM 901 C C . PRO A 1 111 ? 1.467 8.710 2.037 1.00 97.25 111 PRO A C 1
ATOM 903 O O . PRO A 1 111 ? 2.577 9.221 1.877 1.00 97.25 111 PRO A O 1
ATOM 906 N N . LYS A 1 112 ? 1.110 8.090 3.160 1.00 97.69 112 LYS A N 1
ATOM 907 C CA . LYS A 1 112 ? 1.947 7.942 4.356 1.00 97.69 112 LYS A CA 1
ATOM 908 C C . LYS A 1 112 ? 2.806 6.677 4.324 1.00 97.69 112 LYS A C 1
ATOM 910 O O . LYS A 1 112 ? 3.937 6.725 4.795 1.00 97.69 112 LYS A O 1
ATOM 915 N N . SER A 1 113 ? 2.278 5.580 3.787 1.00 97.75 113 SER A N 1
ATOM 916 C CA . SER A 1 113 ? 2.941 4.270 3.684 1.00 97.75 113 SER A CA 1
ATOM 917 C C . SER A 1 113 ? 2.390 3.483 2.492 1.00 97.75 113 SER A C 1
ATOM 919 O O . SER A 1 113 ? 1.589 4.008 1.708 1.00 97.75 113 SER A O 1
ATOM 921 N N . HIS A 1 114 ? 2.885 2.266 2.289 1.00 97.50 114 HIS A N 1
ATOM 922 C CA . HIS A 1 114 ? 2.491 1.408 1.187 1.00 97.50 114 HIS A CA 1
ATOM 923 C C . HIS A 1 114 ? 1.380 0.426 1.611 1.00 97.50 114 HIS A C 1
ATOM 925 O O . HIS A 1 114 ? 1.705 -0.577 2.231 1.00 97.50 114 HIS A O 1
ATOM 931 N N . PRO A 1 115 ? 0.136 0.534 1.094 1.00 98.06 115 PRO A N 1
ATOM 932 C CA . PRO A 1 115 ? -1.038 -0.170 1.642 1.00 98.06 115 PRO A CA 1
ATOM 933 C C . PRO A 1 115 ? -1.140 -1.674 1.352 1.00 98.06 115 PRO A C 1
ATOM 935 O O . PRO A 1 115 ? -2.190 -2.299 1.439 1.00 98.06 115 PRO A O 1
ATOM 938 N N . GLY A 1 116 ? -0.047 -2.254 0.885 1.00 97.56 116 GLY A N 1
ATOM 939 C CA . GLY A 1 116 ? 0.056 -3.634 0.431 1.00 97.56 116 GLY A CA 1
ATOM 940 C C . GLY A 1 116 ? 1.378 -4.279 0.828 1.00 97.56 116 GLY A C 1
ATOM 941 O O . GLY A 1 116 ? 1.678 -5.359 0.322 1.00 97.56 116 GLY A O 1
ATOM 942 N N . ILE A 1 117 ? 2.182 -3.602 1.652 1.00 98.00 117 ILE A N 1
ATOM 943 C CA . ILE A 1 117 ? 3.483 -4.058 2.135 1.00 98.00 117 ILE A CA 1
ATOM 944 C C . ILE A 1 117 ? 3.532 -3.685 3.609 1.00 98.00 117 ILE A C 1
ATOM 946 O O . ILE A 1 117 ? 3.627 -2.514 3.935 1.00 98.00 117 ILE A O 1
ATOM 950 N N . CYS A 1 118 ? 3.545 -4.684 4.484 1.00 98.31 118 CYS A N 1
ATOM 951 C CA . CYS A 1 118 ? 3.508 -4.450 5.917 1.00 98.31 118 CYS A CA 1
ATOM 952 C C . CYS A 1 118 ? 4.749 -3.668 6.371 1.00 98.31 118 CYS A C 1
ATOM 954 O O . CYS A 1 118 ? 5.888 -4.118 6.169 1.00 98.31 118 CYS A O 1
ATOM 956 N N . GLU A 1 119 ? 4.532 -2.527 7.029 1.00 97.19 119 GLU A N 1
ATOM 957 C CA . GLU A 1 119 ? 5.587 -1.634 7.499 1.00 97.19 119 GLU A CA 1
ATOM 958 C C . GLU A 1 119 ? 5.612 -1.496 9.038 1.00 97.19 119 GLU A C 1
ATOM 960 O O . GLU A 1 119 ? 4.572 -1.420 9.687 1.00 97.19 119 GLU A O 1
ATOM 965 N N . PRO A 1 120 ? 6.801 -1.418 9.674 1.00 96.62 120 PRO A N 1
ATOM 966 C CA . PRO A 1 120 ? 8.133 -1.473 9.073 1.00 96.62 120 PRO A CA 1
ATOM 967 C C . PRO A 1 120 ? 8.489 -2.878 8.572 1.00 96.62 120 PRO A C 1
ATOM 969 O O . PRO A 1 120 ? 8.346 -3.858 9.308 1.00 96.62 120 PRO A O 1
ATOM 972 N N . VAL A 1 121 ? 9.049 -2.964 7.359 1.00 95.88 121 VAL A N 1
ATOM 973 C CA . VAL A 1 121 ? 9.388 -4.237 6.686 1.00 95.88 121 VAL A CA 1
ATOM 974 C C . VAL A 1 121 ? 10.296 -5.129 7.543 1.00 95.88 121 VAL A C 1
ATOM 976 O O . VAL A 1 121 ? 10.159 -6.350 7.556 1.00 95.88 121 VAL A O 1
ATOM 979 N N . ALA A 1 122 ? 11.218 -4.525 8.297 1.00 93.44 122 ALA A N 1
ATOM 980 C CA . ALA A 1 122 ? 12.161 -5.248 9.150 1.00 93.44 122 ALA A CA 1
ATOM 981 C C . ALA A 1 122 ? 11.556 -5.754 10.476 1.00 93.44 122 ALA A C 1
ATOM 983 O O . ALA A 1 122 ? 12.217 -6.511 11.191 1.00 93.44 122 ALA A O 1
ATOM 984 N N . SER A 1 123 ? 10.331 -5.346 10.823 1.00 95.94 123 SER A N 1
ATOM 985 C CA . SER A 1 123 ? 9.692 -5.750 12.076 1.00 95.94 123 SER A CA 1
ATOM 986 C C . SER A 1 123 ? 9.421 -7.255 12.110 1.00 95.94 123 SER A C 1
ATOM 988 O O . SER A 1 123 ? 9.155 -7.895 11.089 1.00 95.94 123 SER A O 1
ATOM 990 N N . GLU A 1 124 ? 9.460 -7.843 13.307 1.00 96.31 124 GLU A N 1
ATOM 991 C CA . GLU A 1 124 ? 9.155 -9.265 13.483 1.00 96.31 124 GLU A CA 1
ATOM 992 C C . GLU A 1 124 ? 7.727 -9.599 13.030 1.00 96.31 124 GLU A C 1
ATOM 994 O O . GLU A 1 124 ? 7.513 -10.622 12.376 1.00 96.31 124 GLU A O 1
ATOM 999 N N . LYS A 1 125 ? 6.776 -8.700 13.319 1.00 96.25 125 LYS A N 1
ATOM 1000 C CA . LYS A 1 125 ? 5.381 -8.789 12.875 1.00 96.25 125 LYS A CA 1
ATOM 1001 C C . LYS A 1 125 ? 5.307 -8.936 11.354 1.00 96.25 125 LYS A C 1
ATOM 1003 O O . LYS A 1 125 ? 4.808 -9.949 10.869 1.00 96.25 125 LYS A O 1
ATOM 1008 N N . CYS A 1 126 ? 5.857 -7.978 10.607 1.00 96.75 126 CYS A N 1
ATOM 1009 C CA . CYS A 1 126 ? 5.748 -7.966 9.148 1.00 96.75 126 CYS A CA 1
ATOM 1010 C C . CYS A 1 126 ? 6.532 -9.102 8.480 1.00 96.75 126 CYS A C 1
ATOM 1012 O O . CYS A 1 126 ? 6.039 -9.723 7.535 1.00 96.75 126 CYS A O 1
ATOM 1014 N N . ARG A 1 127 ? 7.703 -9.466 9.024 1.00 94.75 127 ARG A N 1
ATOM 1015 C CA . ARG A 1 127 ? 8.463 -10.638 8.562 1.00 94.75 127 ARG A CA 1
ATOM 1016 C C . ARG A 1 127 ? 7.672 -11.938 8.669 1.00 94.75 127 ARG A C 1
ATOM 1018 O O . ARG A 1 127 ? 7.808 -12.790 7.795 1.00 94.75 127 ARG A O 1
ATOM 1025 N N . LYS A 1 128 ? 6.899 -12.115 9.742 1.00 95.50 128 LYS A N 1
ATOM 1026 C CA . LYS A 1 128 ? 6.064 -13.308 9.942 1.00 95.50 128 LYS A CA 1
ATOM 1027 C C . LYS A 1 128 ? 4.807 -13.271 9.077 1.00 95.50 128 LYS A C 1
ATOM 1029 O O . LYS A 1 128 ? 4.422 -14.307 8.547 1.00 95.50 128 LYS A O 1
ATOM 1034 N N . LEU A 1 129 ? 4.201 -12.095 8.933 1.00 95.94 129 LEU A N 1
ATOM 1035 C CA . LEU A 1 129 ? 2.909 -11.928 8.278 1.00 95.94 129 LEU A CA 1
ATOM 1036 C C . LEU A 1 129 ? 2.974 -12.129 6.761 1.00 95.94 129 LEU A C 1
ATOM 1038 O O . LEU A 1 129 ? 2.187 -12.891 6.213 1.00 95.94 129 LEU A O 1
ATOM 1042 N N . GLN A 1 130 ? 3.910 -11.458 6.089 1.00 95.25 130 GLN A N 1
ATOM 1043 C CA . GLN A 1 130 ? 3.972 -11.461 4.624 1.00 95.25 130 GLN A CA 1
ATOM 1044 C C . GLN A 1 130 ? 5.182 -12.206 4.069 1.00 95.25 130 GLN A C 1
ATOM 1046 O O . GLN A 1 130 ? 5.213 -12.521 2.885 1.00 95.25 130 GLN A O 1
ATOM 1051 N N . GLN A 1 131 ? 6.212 -12.435 4.894 1.00 90.88 131 GLN A N 1
ATOM 1052 C CA . GLN A 1 131 ? 7.521 -12.949 4.461 1.00 90.88 131 GLN A CA 1
ATOM 1053 C C . GLN A 1 131 ? 8.168 -12.128 3.326 1.00 90.88 131 GLN A C 1
ATOM 1055 O O . GLN A 1 131 ? 9.158 -12.556 2.729 1.00 90.88 131 GLN A O 1
ATOM 1060 N N . PHE A 1 132 ? 7.642 -10.929 3.061 1.00 93.31 132 PHE A N 1
ATOM 1061 C CA . PHE A 1 132 ? 8.147 -9.999 2.069 1.00 93.31 132 PHE A CA 1
ATOM 1062 C C . PHE A 1 132 ? 9.556 -9.535 2.444 1.00 93.31 132 PHE A C 1
ATOM 1064 O O . PHE A 1 132 ? 9.883 -9.315 3.614 1.00 93.31 132 PHE A O 1
ATOM 1071 N N . ARG A 1 133 ? 10.404 -9.381 1.427 1.00 91.12 133 ARG A N 1
ATOM 1072 C CA . ARG A 1 133 ? 11.743 -8.814 1.558 1.00 91.12 133 ARG A CA 1
ATOM 107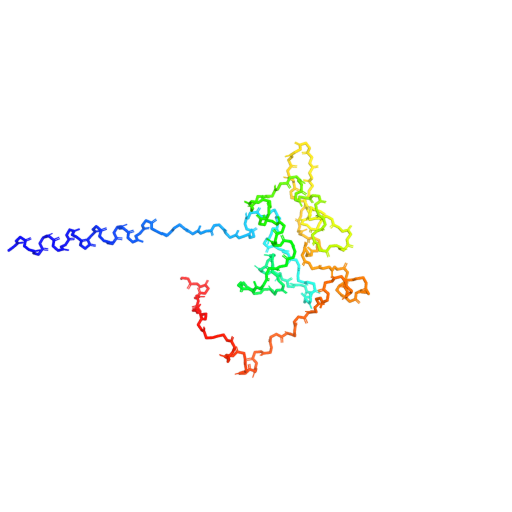3 C C . ARG A 1 133 ? 11.965 -7.830 0.434 1.00 91.12 133 ARG A C 1
ATOM 1075 O O . ARG A 1 133 ? 11.603 -8.098 -0.710 1.00 91.12 133 ARG A O 1
ATOM 1082 N N . CYS A 1 134 ? 12.621 -6.729 0.766 1.00 90.50 134 CYS A N 1
ATOM 1083 C CA . CYS A 1 134 ? 13.007 -5.747 -0.223 1.00 90.50 134 CYS A CA 1
ATOM 1084 C C . CYS A 1 134 ? 13.861 -6.393 -1.319 1.00 90.50 134 CYS A C 1
ATOM 1086 O O . CYS A 1 134 ? 14.866 -7.037 -0.992 1.00 90.50 134 CYS A O 1
ATOM 1088 N N . PRO A 1 135 ? 13.473 -6.251 -2.601 1.00 81.56 135 PRO A N 1
ATOM 1089 C CA . PRO A 1 135 ? 14.292 -6.747 -3.688 1.00 81.56 135 PRO A CA 1
ATOM 1090 C C . PRO A 1 135 ? 15.651 -6.037 -3.648 1.00 81.56 135 PRO A C 1
ATOM 1092 O O . PRO A 1 135 ? 15.719 -4.859 -3.278 1.00 81.56 135 PRO A O 1
ATOM 1095 N N . PRO A 1 136 ? 16.743 -6.730 -4.011 1.00 75.94 136 PRO A N 1
ATOM 1096 C CA . PRO A 1 136 ? 18.034 -6.076 -4.120 1.00 75.94 136 PRO A CA 1
ATOM 1097 C C . PRO A 1 136 ? 17.929 -4.920 -5.127 1.00 75.94 136 PRO A C 1
ATOM 1099 O O . PRO A 1 136 ? 17.192 -5.037 -6.114 1.00 75.94 136 PRO A O 1
ATOM 1102 N N . PRO A 1 137 ? 18.655 -3.808 -4.914 1.00 65.12 137 PRO A N 1
ATOM 1103 C CA . PRO A 1 137 ? 18.702 -2.735 -5.894 1.00 65.12 137 PRO A CA 1
ATOM 1104 C C . PRO A 1 137 ? 19.128 -3.316 -7.243 1.00 65.12 137 PRO A C 1
ATOM 1106 O O . PRO A 1 137 ? 20.036 -4.149 -7.317 1.00 65.12 137 PRO A O 1
ATOM 1109 N N . ILE A 1 138 ? 18.444 -2.902 -8.309 1.00 59.19 138 ILE A N 1
ATOM 1110 C CA . ILE A 1 138 ? 18.721 -3.387 -9.659 1.00 59.19 138 ILE A CA 1
ATOM 1111 C C . ILE A 1 138 ? 20.137 -2.921 -10.021 1.00 59.19 138 ILE A C 1
ATOM 1113 O O . ILE A 1 138 ? 20.346 -1.760 -10.366 1.00 59.19 138 ILE A O 1
ATOM 1117 N N . ASN A 1 139 ? 21.132 -3.803 -9.899 1.00 49.25 139 ASN A N 1
ATOM 1118 C CA . ASN A 1 139 ? 22.479 -3.511 -10.366 1.00 49.25 139 ASN A CA 1
ATOM 1119 C C . ASN A 1 139 ? 22.436 -3.479 -11.897 1.00 49.25 139 ASN A C 1
ATOM 1121 O O . ASN A 1 139 ? 22.336 -4.527 -12.540 1.00 49.25 139 ASN A O 1
ATOM 1125 N N . GLN A 1 140 ? 22.511 -2.278 -12.473 1.00 50.28 140 GLN A N 1
ATOM 1126 C CA . GLN A 1 140 ? 22.512 -2.065 -13.923 1.00 50.28 140 GLN A CA 1
ATOM 1127 C C . GLN A 1 140 ? 23.693 -2.754 -14.639 1.00 50.28 140 GLN A C 1
ATOM 1129 O O . GLN A 1 140 ? 23.662 -2.875 -15.859 1.00 50.28 140 GLN A O 1
ATOM 1134 N N . ASN A 1 141 ? 24.691 -3.270 -13.905 1.00 44.50 141 ASN A N 1
ATOM 1135 C CA . ASN A 1 141 ? 25.872 -3.933 -14.467 1.00 44.50 141 ASN A CA 1
ATOM 1136 C C . ASN A 1 141 ? 25.766 -5.463 -14.549 1.00 44.50 141 ASN A C 1
ATOM 1138 O O . ASN A 1 141 ? 26.660 -6.102 -15.102 1.00 44.50 141 ASN A O 1
ATOM 1142 N N . ASN A 1 142 ? 24.695 -6.082 -14.040 1.00 45.12 142 ASN A N 1
ATOM 1143 C CA . ASN A 1 142 ? 24.542 -7.531 -14.135 1.00 45.12 142 ASN A CA 1
ATOM 1144 C C . ASN A 1 142 ? 23.654 -7.908 -15.323 1.00 45.12 142 ASN A C 1
ATOM 1146 O O . ASN A 1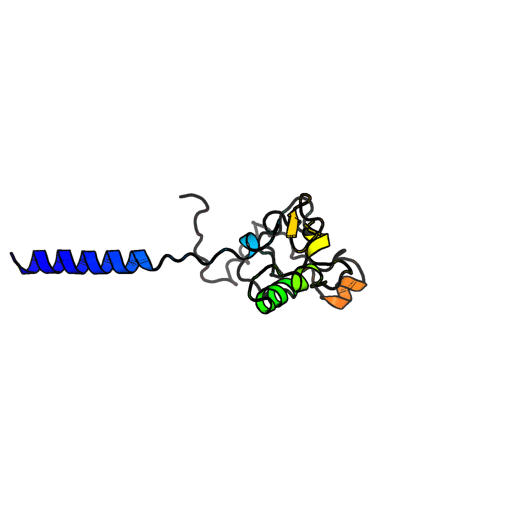 142 ? 22.429 -7.985 -15.221 1.00 45.12 142 ASN A O 1
ATOM 1150 N N . ASN A 1 143 ? 24.315 -8.270 -16.425 1.00 48.72 143 ASN A N 1
ATOM 1151 C CA . ASN A 1 143 ? 23.773 -8.935 -17.619 1.00 48.72 143 ASN A CA 1
ATOM 1152 C C . ASN A 1 143 ? 23.012 -10.261 -17.347 1.00 48.72 143 ASN A C 1
ATOM 1154 O O . ASN A 1 143 ? 22.710 -10.998 -18.280 1.00 48.72 143 ASN A O 1
ATOM 1158 N N . MET A 1 144 ? 22.669 -10.590 -16.097 1.00 46.78 144 MET A N 1
ATOM 1159 C CA . MET A 1 144 ? 21.906 -11.791 -15.742 1.00 46.78 144 MET A CA 1
ATOM 1160 C C . MET A 1 144 ? 20.384 -11.578 -15.712 1.00 46.78 144 MET A C 1
ATOM 1162 O O . MET A 1 144 ? 19.645 -12.552 -15.822 1.00 46.78 144 MET A O 1
ATOM 1166 N N . MET A 1 145 ? 19.877 -10.338 -15.643 1.00 47.81 145 MET A N 1
ATOM 1167 C CA . MET A 1 145 ? 18.420 -10.097 -15.669 1.00 47.81 145 MET A CA 1
ATOM 1168 C C . MET A 1 145 ? 17.786 -10.163 -17.070 1.00 47.81 145 MET A C 1
ATOM 1170 O O . MET A 1 145 ? 16.564 -10.197 -17.178 1.00 47.81 145 MET A O 1
ATOM 1174 N N . ARG A 1 146 ? 18.576 -10.262 -18.151 1.00 44.94 146 ARG A N 1
ATOM 1175 C CA . ARG A 1 146 ? 18.039 -10.505 -19.508 1.00 44.94 146 ARG A CA 1
ATOM 1176 C C . ARG A 1 146 ? 17.606 -11.956 -19.758 1.00 44.94 146 ARG A C 1
ATOM 1178 O O . ARG A 1 146 ? 16.931 -12.208 -20.746 1.00 44.94 146 ARG A O 1
ATOM 1185 N N . SER A 1 147 ? 17.979 -12.894 -18.884 1.00 41.31 147 SER A N 1
ATOM 1186 C CA . SER A 1 147 ? 17.739 -14.333 -19.080 1.00 41.31 147 SER A CA 1
ATOM 1187 C C . SER A 1 147 ? 16.357 -14.806 -18.598 1.00 41.31 147 SER A C 1
ATOM 1189 O O . SER A 1 147 ? 15.821 -15.777 -19.121 1.00 41.31 147 SER A O 1
ATOM 1191 N N . LEU A 1 148 ? 15.735 -14.110 -17.637 1.00 44.56 148 LEU A N 1
ATOM 1192 C CA . LEU A 1 148 ? 14.489 -14.576 -17.001 1.00 44.56 148 LEU A CA 1
ATOM 1193 C C . LEU A 1 148 ? 13.211 -13.891 -17.508 1.00 44.56 148 LEU A C 1
ATOM 1195 O O . LEU A 1 148 ? 12.126 -14.190 -17.018 1.00 44.56 148 LEU A O 1
ATOM 1199 N N . MET A 1 149 ? 13.308 -12.993 -18.490 1.00 49.25 149 MET A N 1
ATOM 1200 C CA . MET A 1 149 ? 12.144 -12.338 -19.095 1.00 49.25 149 MET A CA 1
ATOM 1201 C C . MET A 1 149 ? 12.323 -12.224 -20.614 1.00 49.25 149 MET A C 1
ATOM 1203 O O . MET A 1 149 ? 12.775 -11.182 -21.099 1.00 49.25 149 MET A O 1
ATOM 1207 N N . PRO A 1 150 ? 11.989 -13.262 -21.404 1.00 43.72 150 PRO A N 1
ATOM 1208 C CA . PRO A 1 150 ? 11.910 -13.094 -22.840 1.00 43.72 150 PRO A CA 1
ATOM 1209 C C . PRO A 1 150 ? 10.636 -12.290 -23.132 1.00 43.72 150 PRO A C 1
ATOM 1211 O O . PRO A 1 150 ? 9.527 -12.747 -22.866 1.00 43.72 150 PRO A O 1
ATOM 1214 N N . ASN A 1 151 ? 10.810 -11.099 -23.707 1.00 47.91 151 ASN A N 1
ATOM 1215 C CA . ASN A 1 151 ? 9.769 -10.293 -24.361 1.00 47.91 151 ASN A CA 1
ATOM 1216 C C . ASN A 1 151 ? 8.929 -9.351 -23.479 1.00 47.91 151 ASN A C 1
ATOM 1218 O O . ASN A 1 151 ? 7.703 -9.357 -23.559 1.00 47.91 151 ASN A O 1
ATOM 1222 N N . PHE A 1 152 ? 9.567 -8.432 -22.750 1.00 41.47 152 PHE A N 1
ATOM 1223 C CA . PHE A 1 152 ? 8.926 -7.128 -22.538 1.00 41.47 152 PHE A CA 1
ATOM 1224 C C . PHE A 1 152 ? 9.333 -6.193 -23.687 1.00 41.47 152 PHE A C 1
ATOM 1226 O O . PHE A 1 152 ? 10.520 -5.867 -23.792 1.00 41.47 152 PHE A O 1
ATOM 1233 N N . PRO A 1 153 ? 8.410 -5.764 -24.571 1.00 39.19 153 PRO A N 1
ATOM 1234 C CA . PRO A 1 153 ? 8.720 -4.702 -25.512 1.00 39.19 153 PRO A CA 1
ATOM 1235 C C . PRO A 1 153 ? 9.045 -3.451 -24.697 1.00 39.19 153 PRO A C 1
ATOM 1237 O O . PRO A 1 153 ? 8.261 -3.022 -23.847 1.00 39.19 153 PRO A O 1
ATOM 1240 N N . GLN A 1 154 ? 10.232 -2.892 -24.925 1.00 42.09 154 GLN A N 1
ATOM 1241 C CA . GLN A 1 154 ? 10.608 -1.602 -24.366 1.00 42.09 154 GLN A CA 1
ATOM 1242 C C . GLN A 1 154 ? 9.738 -0.539 -25.038 1.00 42.09 154 GLN A C 1
ATOM 1244 O O . GLN A 1 154 ? 10.077 -0.009 -26.092 1.00 42.09 154 GLN A O 1
ATOM 1249 N N . GLY A 1 155 ? 8.572 -0.275 -24.449 1.00 39.53 155 GLY A N 1
ATOM 1250 C CA . GLY A 1 155 ? 7.796 0.914 -24.751 1.00 39.53 155 GLY A CA 1
ATOM 1251 C C . GLY A 1 155 ? 8.643 2.122 -24.380 1.00 39.53 155 GLY A C 1
ATOM 1252 O O . GLY A 1 155 ? 8.925 2.346 -23.204 1.00 39.53 155 GLY A O 1
ATOM 1253 N N . ASN A 1 156 ? 9.097 2.837 -25.404 1.00 37.44 156 ASN A N 1
ATOM 1254 C CA . ASN A 1 156 ? 9.778 4.118 -25.301 1.00 37.44 156 ASN A CA 1
ATOM 1255 C C . ASN A 1 156 ? 8.997 5.045 -24.337 1.00 37.44 156 ASN A C 1
ATOM 1257 O O . ASN A 1 156 ? 7.782 5.171 -24.508 1.00 37.44 156 ASN A O 1
ATOM 1261 N N . PRO A 1 157 ? 9.629 5.688 -23.333 1.00 45.56 157 PRO A N 1
ATOM 1262 C CA . PRO A 1 157 ? 8.916 6.601 -22.444 1.00 45.56 157 PRO A CA 1
ATOM 1263 C C . PRO A 1 157 ? 8.503 7.920 -23.112 1.00 45.56 157 PRO A C 1
ATOM 1265 O O . PRO A 1 157 ? 7.832 8.722 -22.469 1.00 45.56 157 PRO A O 1
ATOM 1268 N N . PHE A 1 158 ? 8.871 8.156 -24.372 1.00 42.09 158 PHE A N 1
ATOM 1269 C CA . PHE A 1 158 ? 8.518 9.370 -25.098 1.00 42.09 158 PHE A CA 1
ATOM 1270 C C . PHE A 1 158 ? 8.139 9.025 -26.538 1.00 42.09 158 PHE A C 1
ATOM 1272 O O . PHE A 1 158 ? 8.963 8.519 -27.296 1.00 42.09 158 PHE A O 1
ATOM 1279 N N . GLY A 1 159 ? 6.880 9.275 -26.902 1.00 38.00 159 GLY A N 1
ATOM 1280 C CA . GLY A 1 159 ? 6.579 9.641 -28.287 1.00 38.00 159 GLY A CA 1
ATOM 1281 C C . GLY A 1 159 ? 7.296 10.937 -28.642 1.00 38.00 159 GLY A C 1
ATOM 1282 O O . GLY A 1 159 ? 7.492 11.757 -27.714 1.00 38.00 159 GLY A O 1
#

Sequence (159 aa):
MNQVRVYRFELFIFILSLWIVSECFPNFKSRLPNGDKIPNPCVPGQIWHAIGHWHPVRG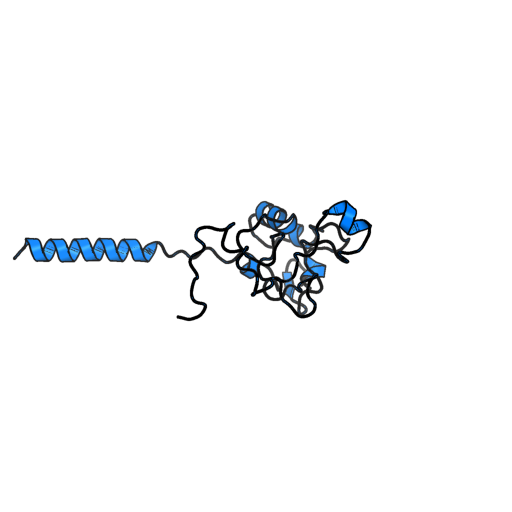TERNQFGLDFKKAGLIYTVAFHYQDSDGDGKTNGEELNVNLTSNQFFMMGNPKSHPGICEPVASEKCRKLQQFRCPPPINQNNNMMRSLMPNFPQGNPFG

InterPro domains:
  IPR055313 Temptin-like [PTHR34737] (14-126)
  IPR057626 Temptin, Cys/Cys disulfide domain [PF24784] (23-97)

Foldseek 3Di:
DVVVVVVVVVVVVVVVVVVVPPPPDPDLQVQDQLSCAAADLQDGPDGQCDAQALHSDPPHHGFQLVVVCVVVVSHCAPVQQQDQRLPLPDGPCQQQCWDADPNDIDRPDHGPHRSRQRPPCPDPVRCVRPVRDDDDPPPPPDPPVVPPDDDDPPPDPDD

pLDDT: mean 81.89, std 19.56, range [37.44, 98.62]

Radius of gyration: 21.4 Å; chains: 1; bounding box: 46×30×76 Å

Secondary structure (DSSP, 8-state):
-HHHHHHHHHHHHHHHHHHTT---PPPGGGGSTTTTS-B-TTSTT-B-SSTTBSSSSTTS-B-HHHHHHHHTTTS--HHHHT--SSSSS--HHHHTTEEEETTEEEE-SS-SS-TTS-SSTTSHHHHHHT---PPPP--TT-TTTTSS-S------S--